Protein AF-A0A930IXB8-F1 (afdb_monomer_lite)

Secondary structure (DSSP, 8-state):
--HHHHHHHHHHHHHHHHHHS-------------------TTSSS-S---------------GGG--HHHHHHHHHHHHHHHHHHHHHHHHHS--S--SPPEEE-SSEEEEETTTTEEEEEEEEEEEETTEEEEEEEEEEESSSS-EEEEPEE-TTSTTSEET--EEEE--

Radius of gyration: 30.54 Å; chains: 1; bounding box: 60×68×73 Å

Structure (mmCIF, N/CA/C/O backbone):
data_AF-A0A930IXB8-F1
#
_entry.id   AF-A0A930IXB8-F1
#
loop_
_atom_site.group_PDB
_atom_site.id
_atom_site.type_symbol
_atom_site.label_atom_id
_atom_site.label_alt_id
_atom_site.label_comp_id
_atom_site.label_asym_id
_atom_site.label_entity_id
_atom_site.label_seq_id
_atom_site.pdbx_PDB_ins_code
_atom_site.Cartn_x
_atom_site.Cartn_y
_atom_site.Cartn_z
_atom_site.occupancy
_atom_site.B_iso_or_equiv
_atom_site.auth_seq_id
_atom_site.auth_comp_id
_atom_site.auth_asym_id
_atom_site.auth_atom_id
_atom_site.pdbx_PDB_model_num
ATOM 1 N N . MET A 1 1 ? 25.638 -44.740 28.556 1.00 56.72 1 MET A N 1
ATOM 2 C CA . MET A 1 1 ? 25.714 -45.167 27.135 1.00 56.72 1 MET A CA 1
ATOM 3 C C . MET A 1 1 ? 24.383 -45.039 26.362 1.00 56.72 1 MET A C 1
ATOM 5 O O . MET A 1 1 ? 24.271 -45.624 25.299 1.00 56.72 1 MET A O 1
ATOM 9 N N . ARG A 1 2 ? 23.378 -44.267 26.823 1.00 62.62 2 ARG A N 1
ATOM 10 C CA . ARG A 1 2 ? 22.012 -44.269 26.238 1.00 62.62 2 ARG A CA 1
ATOM 11 C C . ARG A 1 2 ? 21.693 -43.119 25.265 1.00 62.62 2 ARG A C 1
ATOM 13 O O . ARG A 1 2 ? 20.707 -43.198 24.553 1.00 62.62 2 ARG A O 1
ATOM 20 N N . ASN A 1 3 ? 22.518 -42.076 25.197 1.00 60.91 3 ASN A N 1
ATOM 21 C CA . ASN A 1 3 ? 22.297 -40.910 24.326 1.00 60.91 3 ASN A CA 1
ATOM 22 C C . ASN A 1 3 ? 22.844 -41.093 22.896 1.00 60.91 3 ASN A C 1
ATOM 24 O O . ASN A 1 3 ? 22.252 -40.595 21.946 1.00 60.91 3 ASN A O 1
ATOM 28 N N . LYS A 1 4 ? 23.926 -41.862 22.722 1.00 64.88 4 LYS A N 1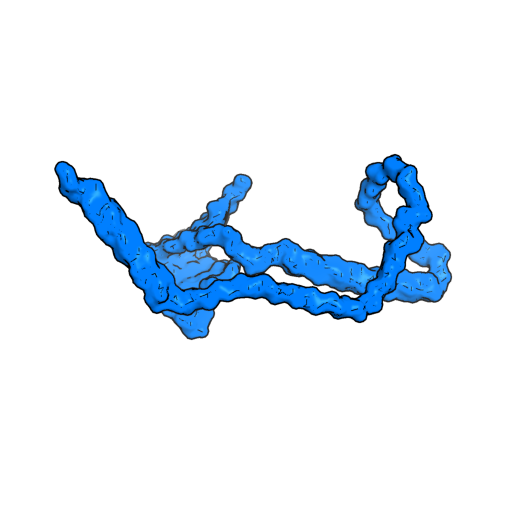
ATOM 29 C CA . LYS A 1 4 ? 24.534 -42.135 21.404 1.00 64.88 4 LYS A CA 1
ATOM 30 C C . LYS A 1 4 ? 23.641 -43.020 20.520 1.00 64.88 4 LYS A C 1
ATOM 32 O O . LYS A 1 4 ? 23.562 -42.802 19.317 1.00 64.88 4 LYS A O 1
ATOM 37 N N . SER A 1 5 ? 22.913 -43.960 21.126 1.00 66.31 5 SER A N 1
ATOM 38 C CA . SER A 1 5 ? 21.958 -44.827 20.421 1.00 66.31 5 SER A CA 1
ATOM 39 C C . SER A 1 5 ? 20.705 -44.078 19.954 1.00 66.31 5 SER A C 1
ATOM 41 O O . SER A 1 5 ? 20.168 -44.408 18.905 1.00 66.31 5 SER A O 1
ATOM 43 N N . ILE A 1 6 ? 20.266 -43.043 20.683 1.00 69.00 6 ILE A N 1
ATOM 44 C CA . ILE A 1 6 ? 19.112 -42.208 20.297 1.00 69.00 6 ILE A CA 1
ATOM 45 C C . ILE A 1 6 ? 19.445 -41.353 19.068 1.00 69.00 6 ILE A C 1
ATOM 47 O O . ILE A 1 6 ? 18.618 -41.228 18.171 1.00 69.00 6 ILE A O 1
ATOM 51 N N . ILE A 1 7 ? 20.670 -40.825 18.986 1.00 70.88 7 ILE A N 1
ATOM 52 C CA . ILE A 1 7 ? 21.143 -40.059 17.822 1.00 70.88 7 ILE A CA 1
ATOM 53 C C . ILE A 1 7 ? 21.216 -40.950 16.574 1.00 70.88 7 ILE A C 1
ATOM 55 O O . ILE A 1 7 ? 20.790 -40.528 15.502 1.00 70.88 7 ILE A O 1
ATOM 59 N N . LEU A 1 8 ? 21.691 -42.193 16.721 1.00 66.69 8 LEU A N 1
ATOM 60 C CA . LEU A 1 8 ? 21.715 -43.175 15.630 1.00 66.69 8 LEU A CA 1
ATOM 61 C C . LEU A 1 8 ? 20.297 -43.544 15.151 1.00 66.69 8 LEU A C 1
ATOM 63 O O . LEU A 1 8 ? 20.072 -43.761 13.966 1.00 66.69 8 LEU A O 1
ATOM 67 N N . LEU A 1 9 ? 19.329 -43.606 16.068 1.00 68.00 9 LEU A N 1
ATOM 68 C CA . LEU A 1 9 ? 17.947 -43.959 15.743 1.00 68.00 9 LEU A CA 1
ATOM 69 C C . LEU A 1 9 ? 17.208 -42.786 15.073 1.00 68.00 9 LEU A C 1
ATOM 71 O O . LEU A 1 9 ? 16.489 -42.991 14.099 1.00 68.00 9 LEU A O 1
ATOM 75 N N . LEU A 1 10 ? 17.453 -41.549 15.520 1.00 68.06 10 LEU A N 1
ATOM 76 C CA . LEU A 1 10 ? 16.922 -40.333 14.890 1.00 68.06 10 LEU A CA 1
ATOM 77 C C . LEU A 1 10 ? 17.481 -40.103 13.480 1.00 68.06 10 LEU A C 1
ATOM 79 O O . LEU A 1 10 ? 16.722 -39.732 12.586 1.00 68.06 10 LEU A O 1
ATOM 83 N N . SER A 1 11 ? 18.772 -40.361 13.241 1.00 69.62 11 SER A N 1
ATOM 84 C CA . SER A 1 11 ? 19.346 -40.227 11.895 1.00 69.62 11 SER A CA 1
ATOM 85 C C . SER A 1 11 ? 18.795 -41.272 10.919 1.00 69.62 11 SER A C 1
ATOM 87 O O . SER A 1 11 ? 18.546 -40.953 9.757 1.00 69.62 11 SER A O 1
ATOM 89 N N . PHE A 1 12 ? 18.527 -42.493 11.390 1.00 69.31 12 PHE A N 1
ATOM 90 C CA . PHE A 1 12 ? 17.947 -43.555 10.567 1.00 69.31 12 PHE A CA 1
ATOM 91 C C . PHE A 1 12 ? 16.501 -43.250 10.139 1.00 69.31 12 PHE A C 1
ATOM 93 O O . PHE A 1 12 ? 16.137 -43.470 8.984 1.00 69.31 12 PHE A O 1
ATOM 100 N N . VAL A 1 13 ? 15.692 -42.655 11.025 1.00 71.00 13 VAL A N 1
ATOM 101 C CA . VAL A 1 13 ? 14.316 -42.232 10.703 1.00 71.00 13 VAL A CA 1
ATOM 102 C C . VAL A 1 13 ? 14.292 -41.155 9.613 1.00 71.00 13 VAL A C 1
ATOM 104 O O . VAL A 1 13 ? 13.458 -41.221 8.711 1.00 71.00 13 VAL A O 1
ATOM 107 N N . ILE A 1 14 ? 15.231 -40.203 9.637 1.00 66.31 14 ILE A N 1
ATOM 108 C CA . ILE A 1 14 ? 15.314 -39.134 8.628 1.00 66.31 14 ILE A CA 1
ATOM 109 C C . ILE A 1 14 ? 15.648 -39.707 7.239 1.00 66.31 14 ILE A C 1
ATOM 111 O O . ILE A 1 14 ? 15.048 -39.301 6.245 1.00 66.31 14 ILE A O 1
ATOM 115 N N . VAL A 1 15 ? 16.545 -40.695 7.152 1.00 65.50 15 VAL A N 1
ATOM 116 C CA . VAL A 1 15 ? 16.893 -41.346 5.874 1.00 65.50 15 VAL A CA 1
ATOM 117 C C . VAL A 1 15 ? 15.732 -42.191 5.335 1.00 65.50 15 VAL A C 1
ATOM 119 O O . VAL A 1 15 ? 15.436 -42.128 4.142 1.00 65.50 15 VAL A O 1
ATOM 122 N N . CYS A 1 16 ? 15.017 -42.926 6.194 1.00 59.94 16 CYS A N 1
ATOM 123 C CA . CYS A 1 16 ? 13.832 -43.685 5.777 1.00 59.94 16 CYS A CA 1
ATOM 124 C C . CYS A 1 16 ? 12.672 -42.782 5.321 1.00 59.94 16 CYS A C 1
ATOM 126 O O . CYS A 1 16 ? 11.964 -43.145 4.383 1.00 59.94 16 CYS A O 1
ATOM 128 N N . ALA A 1 17 ? 12.503 -41.597 5.919 1.00 60.41 17 ALA A N 1
ATOM 129 C CA . ALA A 1 17 ? 11.509 -40.613 5.484 1.00 60.41 17 ALA A CA 1
ATOM 130 C C . ALA A 1 17 ? 11.867 -39.956 4.134 1.00 60.41 17 ALA A C 1
ATOM 132 O O . ALA A 1 17 ? 10.979 -39.649 3.344 1.00 60.41 17 ALA A O 1
ATOM 133 N N . MET A 1 18 ? 13.159 -39.792 3.829 1.00 58.47 18 MET A N 1
ATOM 134 C CA . MET A 1 18 ? 13.629 -39.265 2.536 1.00 58.47 18 MET A CA 1
ATOM 135 C C . MET A 1 18 ? 13.569 -40.306 1.402 1.00 58.47 18 MET A C 1
ATOM 137 O O . MET A 1 18 ? 13.552 -39.933 0.233 1.00 58.47 18 MET A O 1
ATOM 141 N N . ALA A 1 19 ? 13.512 -41.605 1.720 1.00 57.47 19 ALA A N 1
ATOM 142 C CA . ALA A 1 19 ? 13.428 -42.684 0.730 1.00 57.47 19 ALA A CA 1
ATOM 143 C C . ALA A 1 19 ? 11.993 -42.971 0.239 1.00 57.47 19 ALA A C 1
ATOM 145 O O . ALA A 1 19 ? 11.812 -43.510 -0.854 1.00 57.47 19 ALA A O 1
ATOM 146 N N . SER A 1 20 ? 10.967 -42.623 1.025 1.00 57.53 20 SER A N 1
ATOM 147 C CA . SER A 1 20 ? 9.553 -42.869 0.695 1.00 57.53 20 SER A CA 1
ATOM 148 C C . SER A 1 20 ? 8.889 -41.727 -0.081 1.00 57.53 20 SER A C 1
ATOM 150 O O . SER A 1 20 ? 7.831 -41.928 -0.681 1.00 57.53 20 SER A O 1
ATOM 152 N N . VAL A 1 21 ? 9.528 -40.556 -0.158 1.00 56.09 21 VAL A N 1
ATOM 153 C CA . VAL A 1 21 ? 9.096 -39.460 -1.029 1.00 56.09 21 VAL A CA 1
ATOM 154 C C . VAL A 1 21 ? 9.856 -39.568 -2.347 1.00 56.09 21 VAL A C 1
ATOM 156 O O . VAL A 1 21 ? 11.022 -39.196 -2.446 1.00 56.09 21 VAL A O 1
ATOM 159 N N . ARG A 1 22 ? 9.188 -40.070 -3.393 1.00 50.72 22 ARG A N 1
ATOM 160 C CA . ARG A 1 22 ? 9.663 -39.955 -4.781 1.00 50.72 22 ARG A CA 1
ATOM 161 C C . ARG A 1 22 ? 9.697 -38.474 -5.180 1.00 50.72 22 ARG A C 1
ATOM 163 O O . ARG A 1 22 ? 8.780 -37.986 -5.833 1.00 50.72 22 ARG A O 1
ATOM 170 N N . MET A 1 23 ? 10.739 -37.752 -4.781 1.00 52.31 23 MET A N 1
ATOM 171 C CA . MET A 1 23 ? 11.038 -36.435 -5.334 1.00 52.31 23 MET A CA 1
ATOM 172 C C . MET A 1 23 ? 11.641 -36.617 -6.734 1.00 52.31 23 MET A C 1
ATOM 174 O O . MET A 1 23 ? 12.643 -37.325 -6.876 1.00 52.31 23 MET A O 1
ATOM 178 N N . PRO A 1 24 ? 11.071 -36.012 -7.790 1.00 49.94 24 PRO A N 1
ATOM 179 C CA . PRO A 1 24 ? 11.711 -36.002 -9.093 1.00 49.94 24 PRO A CA 1
ATOM 180 C C . PRO A 1 24 ? 12.945 -35.098 -9.018 1.00 49.94 24 PRO A C 1
ATOM 182 O O . PRO A 1 24 ? 12.835 -33.879 -8.917 1.00 49.94 24 PRO A O 1
ATOM 185 N N . VAL A 1 25 ? 14.130 -35.705 -9.062 1.00 56.78 25 VAL A N 1
ATOM 186 C CA . VAL A 1 25 ? 15.402 -35.002 -9.265 1.00 56.78 25 VAL A CA 1
ATOM 187 C C . VAL A 1 25 ? 15.344 -34.288 -10.624 1.00 56.78 25 VAL A C 1
ATOM 189 O O . VAL A 1 25 ? 15.205 -34.965 -11.649 1.00 56.78 25 VAL A O 1
ATOM 192 N N . PRO A 1 26 ? 15.460 -32.948 -10.694 1.00 48.62 26 PRO A N 1
ATOM 193 C CA . PRO A 1 26 ? 15.546 -32.250 -11.968 1.00 48.62 26 PRO A CA 1
ATOM 194 C C . PRO A 1 26 ? 16.915 -32.531 -12.594 1.00 48.62 26 PRO A C 1
ATOM 196 O O . PRO A 1 26 ? 17.940 -32.023 -12.146 1.00 48.62 26 PRO A O 1
ATOM 199 N N . GLN A 1 27 ? 16.951 -33.359 -13.637 1.00 56.81 27 GLN A N 1
ATOM 200 C CA . GLN A 1 27 ? 18.144 -33.491 -14.472 1.00 56.81 27 GLN A CA 1
ATOM 201 C C . GLN A 1 27 ? 18.306 -32.233 -15.345 1.00 56.81 27 GLN A C 1
ATOM 203 O O . GLN A 1 27 ? 17.318 -31.761 -15.921 1.00 56.81 27 GLN A O 1
ATOM 208 N N . PRO A 1 28 ? 19.528 -31.690 -15.506 1.00 42.41 28 PRO A N 1
ATOM 209 C CA . PRO A 1 28 ? 19.759 -30.553 -16.386 1.00 42.41 28 PRO A CA 1
ATOM 210 C C . PRO A 1 28 ? 19.509 -30.968 -17.841 1.00 42.41 28 PRO A C 1
ATOM 212 O O . PRO A 1 28 ? 20.253 -31.755 -18.430 1.00 42.41 28 PRO A O 1
ATOM 215 N N . LYS A 1 29 ? 18.447 -30.426 -18.445 1.00 41.31 29 LYS A N 1
ATOM 216 C CA . LYS A 1 29 ? 18.197 -30.562 -19.883 1.00 41.31 29 LYS A CA 1
ATOM 217 C C . LYS A 1 29 ? 19.289 -29.802 -20.635 1.00 41.31 29 LYS A C 1
ATOM 219 O O . LYS A 1 29 ? 19.407 -28.586 -20.505 1.00 41.31 29 LYS A O 1
ATOM 224 N N . LYS A 1 30 ? 20.072 -30.509 -21.454 1.00 40.59 30 LYS A N 1
ATOM 225 C CA . LYS A 1 30 ? 20.976 -29.881 -22.425 1.00 40.59 30 LYS A CA 1
ATOM 226 C C . LYS A 1 30 ? 20.140 -29.068 -23.416 1.00 40.59 30 LYS A C 1
ATOM 228 O O . LYS A 1 30 ? 19.358 -29.635 -24.178 1.00 40.59 30 LYS A O 1
ATOM 233 N N . ALA A 1 31 ? 20.299 -27.747 -23.399 1.00 41.12 31 ALA A N 1
ATOM 234 C CA . ALA A 1 31 ? 19.675 -26.865 -24.373 1.00 41.12 31 ALA A CA 1
ATOM 235 C C . ALA A 1 31 ? 20.240 -27.164 -25.771 1.00 41.12 31 ALA A C 1
ATOM 237 O O . ALA A 1 31 ? 21.438 -27.041 -26.030 1.00 41.12 31 ALA A O 1
ATOM 238 N N . LYS A 1 32 ? 19.358 -27.587 -26.678 1.00 40.09 32 LYS A N 1
ATOM 239 C CA . LYS A 1 32 ? 19.641 -27.736 -28.104 1.00 40.09 32 LYS A CA 1
ATOM 240 C C . LYS A 1 32 ? 19.883 -26.338 -28.677 1.00 40.09 32 LYS A C 1
ATOM 242 O O . LYS A 1 32 ? 18.996 -25.491 -28.633 1.00 40.09 32 LYS A O 1
ATOM 247 N N . LYS A 1 33 ? 21.091 -26.097 -29.191 1.00 38.94 33 LYS A N 1
ATOM 248 C CA . LYS A 1 33 ? 21.494 -24.841 -29.835 1.00 38.94 33 LYS A CA 1
ATOM 249 C C . LYS A 1 33 ? 20.628 -24.612 -31.076 1.00 38.94 33 LYS A C 1
ATOM 251 O O . LYS A 1 33 ? 20.867 -25.208 -32.124 1.00 38.94 33 LYS A O 1
ATOM 256 N N . VAL A 1 34 ? 19.604 -23.774 -30.948 1.00 41.59 34 VAL A N 1
ATOM 257 C CA . VAL A 1 34 ? 18.889 -23.208 -32.093 1.00 41.59 34 VAL A CA 1
ATOM 258 C C . VAL A 1 34 ? 19.866 -22.246 -32.764 1.00 41.59 34 VAL A C 1
ATOM 260 O O . VAL A 1 34 ? 20.307 -21.277 -32.147 1.00 41.59 34 VAL A O 1
ATOM 263 N N . LYS A 1 35 ? 20.256 -22.532 -34.011 1.00 43.66 35 LYS A N 1
ATOM 264 C CA . LYS A 1 35 ? 20.910 -21.545 -34.878 1.00 43.66 35 LYS A CA 1
ATOM 265 C C . LYS A 1 35 ? 19.867 -20.476 -35.213 1.00 43.66 35 LYS A C 1
ATOM 267 O O . LYS A 1 35 ? 19.201 -20.556 -36.237 1.00 43.66 35 LYS A O 1
ATOM 272 N N . GLY A 1 36 ? 19.698 -19.512 -34.314 1.00 40.09 36 GLY A N 1
ATOM 273 C CA . GLY A 1 36 ? 19.172 -18.209 -34.690 1.00 40.09 36 GLY A CA 1
ATOM 274 C C . GLY A 1 36 ? 20.178 -17.555 -35.630 1.00 40.09 36 GLY A C 1
ATOM 275 O O . GLY A 1 36 ? 21.388 -17.707 -35.443 1.00 40.09 36 GLY A O 1
ATOM 276 N N . ASN A 1 37 ? 19.686 -16.881 -36.663 1.00 51.75 37 ASN A N 1
ATOM 277 C CA . ASN A 1 37 ? 20.501 -16.046 -37.530 1.00 51.75 37 ASN A CA 1
ATOM 278 C C . ASN A 1 37 ? 21.008 -14.858 -36.697 1.00 51.75 37 ASN A C 1
ATOM 280 O O . ASN A 1 37 ? 20.361 -13.818 -36.621 1.00 51.75 37 ASN A O 1
ATOM 284 N N . VAL A 1 38 ? 22.116 -15.055 -35.980 1.00 45.03 38 VAL A N 1
ATOM 285 C CA . VAL A 1 38 ? 22.826 -13.976 -35.301 1.00 45.03 38 VAL A CA 1
ATOM 286 C C . VAL A 1 38 ? 23.492 -13.179 -36.409 1.00 45.03 38 VAL A C 1
ATOM 288 O O . VAL A 1 38 ? 24.533 -13.579 -36.926 1.00 45.03 38 VAL A O 1
ATOM 291 N N . ILE A 1 39 ? 22.870 -12.070 -36.804 1.00 51.75 39 ILE A N 1
ATOM 292 C CA . ILE A 1 39 ? 23.600 -11.015 -37.494 1.00 51.75 39 ILE A CA 1
ATOM 293 C C . ILE A 1 39 ? 24.649 -10.565 -36.483 1.00 51.75 39 ILE A C 1
ATOM 295 O O . ILE A 1 39 ? 24.325 -9.974 -35.454 1.00 51.75 39 ILE A O 1
ATOM 299 N N . ALA A 1 40 ? 25.894 -10.965 -36.719 1.00 46.81 40 ALA A N 1
ATOM 300 C CA . ALA A 1 40 ? 27.019 -10.533 -35.921 1.00 46.81 40 ALA A CA 1
ATOM 301 C C . ALA A 1 40 ? 27.088 -9.004 -36.019 1.00 46.81 40 ALA A C 1
ATOM 303 O O . ALA A 1 40 ? 27.491 -8.457 -37.043 1.00 46.81 40 ALA A O 1
ATOM 304 N N . VAL A 1 41 ? 26.705 -8.309 -34.946 1.00 52.34 41 VAL A N 1
ATOM 305 C CA . VAL A 1 41 ? 26.962 -6.872 -34.738 1.00 52.34 41 VAL A CA 1
ATOM 306 C C . VAL A 1 41 ? 28.451 -6.681 -34.389 1.00 52.34 41 VAL A C 1
ATOM 308 O O . VAL A 1 41 ? 28.821 -5.956 -33.478 1.00 52.34 41 VAL A O 1
ATOM 311 N N . ASP A 1 42 ? 29.336 -7.395 -35.085 1.00 39.44 42 ASP A N 1
ATOM 312 C CA . ASP A 1 42 ? 30.780 -7.417 -34.823 1.00 39.44 42 ASP A CA 1
ATOM 313 C C . ASP A 1 42 ? 31.514 -6.313 -35.611 1.00 39.44 42 ASP A C 1
ATOM 315 O O . ASP A 1 42 ? 32.668 -5.984 -35.353 1.00 39.44 42 ASP A O 1
ATOM 319 N N . SER A 1 43 ? 30.820 -5.655 -36.547 1.00 47.47 43 SER A N 1
ATOM 320 C CA . SER A 1 43 ? 31.389 -4.563 -37.348 1.00 47.47 43 SER A CA 1
ATOM 321 C C . SER A 1 43 ? 31.293 -3.168 -36.720 1.00 47.47 43 SER A C 1
ATOM 323 O O . SER A 1 43 ? 31.865 -2.245 -37.290 1.00 47.47 43 SER A O 1
ATOM 325 N N . LEU A 1 44 ? 30.634 -2.980 -35.569 1.00 51.75 44 LEU A N 1
ATOM 326 C CA . LEU A 1 44 ? 30.497 -1.649 -34.941 1.00 51.75 44 LEU A CA 1
ATOM 327 C C . LEU A 1 44 ? 31.452 -1.391 -33.766 1.00 51.75 44 LEU A C 1
ATOM 329 O O . LEU A 1 44 ? 31.483 -0.280 -33.248 1.00 51.75 44 LEU A O 1
ATOM 333 N N . LEU A 1 45 ? 32.258 -2.376 -33.358 1.00 50.31 45 LEU A N 1
ATOM 334 C CA . LEU A 1 45 ? 33.160 -2.250 -32.201 1.00 50.31 45 LEU A CA 1
ATOM 335 C C . LEU A 1 45 ? 34.635 -2.048 -32.571 1.00 50.31 45 LEU A C 1
ATOM 337 O O . LEU A 1 45 ? 35.487 -1.968 -31.688 1.00 50.31 45 LEU A O 1
ATOM 341 N N . ARG A 1 46 ? 34.968 -1.934 -33.862 1.00 43.28 46 ARG A N 1
ATOM 342 C CA . ARG A 1 46 ? 36.355 -1.740 -34.309 1.00 43.28 46 ARG A CA 1
ATOM 343 C C . ARG A 1 46 ? 36.598 -0.303 -34.762 1.00 43.28 46 ARG A C 1
ATOM 345 O O . ARG A 1 46 ? 36.804 -0.035 -35.939 1.00 43.28 46 ARG A O 1
ATOM 352 N N . GLY A 1 47 ? 36.576 0.612 -33.799 1.00 41.28 47 GLY A N 1
ATOM 353 C CA . GLY A 1 47 ? 36.970 2.002 -33.997 1.00 41.28 47 GLY A CA 1
ATOM 354 C C . GLY A 1 47 ? 37.034 2.759 -32.675 1.00 41.28 47 GLY A C 1
ATOM 355 O O . GLY A 1 47 ? 36.001 3.091 -32.114 1.00 41.28 47 GLY A O 1
ATOM 356 N N . ASN A 1 48 ? 38.258 3.052 -32.234 1.00 43.00 48 ASN A N 1
ATOM 357 C CA . ASN A 1 48 ? 38.632 3.932 -31.123 1.00 43.00 48 ASN A CA 1
ATOM 358 C C . ASN A 1 48 ? 38.375 3.452 -29.685 1.00 43.00 48 ASN A C 1
ATOM 360 O O . ASN A 1 48 ? 37.428 3.849 -29.014 1.00 43.00 48 ASN A O 1
ATOM 364 N N . ALA A 1 49 ? 39.374 2.741 -29.155 1.00 44.66 49 ALA A N 1
ATOM 365 C CA . ALA A 1 49 ? 39.781 2.913 -27.766 1.00 44.66 49 ALA A CA 1
ATOM 366 C C . ALA A 1 49 ? 40.328 4.344 -27.587 1.00 44.66 49 ALA A C 1
ATOM 368 O O . ALA A 1 49 ? 41.471 4.634 -27.935 1.00 44.66 49 ALA A O 1
ATOM 369 N N . GLY A 1 50 ? 39.481 5.243 -27.094 1.00 34.91 50 GLY A N 1
ATOM 370 C CA . GLY A 1 50 ? 39.840 6.578 -26.633 1.00 34.91 50 GLY A CA 1
ATOM 371 C C . GLY A 1 50 ? 39.057 6.851 -25.358 1.00 34.91 50 GLY A C 1
ATOM 372 O O . GLY A 1 50 ? 37.835 6.736 -25.346 1.00 34.91 50 GLY A O 1
ATOM 373 N N . ASN A 1 51 ? 39.775 7.120 -24.275 1.00 46.41 51 ASN A N 1
ATOM 374 C CA . ASN A 1 51 ? 39.207 7.471 -22.983 1.00 46.41 51 ASN A CA 1
ATOM 375 C C . ASN A 1 51 ? 38.454 8.799 -23.115 1.00 46.41 51 ASN A C 1
ATOM 377 O O . ASN A 1 51 ? 39.102 9.828 -23.240 1.00 46.41 51 ASN A O 1
ATOM 381 N N . ASP A 1 52 ? 37.125 8.780 -23.064 1.00 37.22 52 ASP A N 1
ATOM 382 C CA . ASP A 1 52 ? 36.325 9.983 -22.847 1.00 37.22 52 ASP A CA 1
ATOM 383 C C . ASP A 1 52 ? 35.091 9.615 -22.019 1.00 37.22 52 ASP A C 1
ATOM 385 O O . ASP A 1 52 ? 34.156 8.963 -22.492 1.00 37.22 52 ASP A O 1
ATOM 389 N N . GLU A 1 53 ? 35.087 10.059 -20.762 1.00 45.97 53 GLU A N 1
ATOM 390 C CA . GLU A 1 53 ? 33.883 10.224 -19.952 1.00 45.97 53 GLU A CA 1
ATOM 391 C C . GLU A 1 53 ? 32.980 11.263 -20.630 1.00 45.97 53 GLU A C 1
ATOM 393 O O . GLU A 1 53 ? 32.938 12.439 -20.267 1.00 45.97 53 GLU A O 1
ATOM 398 N N . LYS A 1 54 ? 32.253 10.851 -21.669 1.00 38.03 54 LYS A N 1
ATOM 399 C CA . LYS A 1 54 ? 31.292 11.729 -22.324 1.00 38.03 54 LYS A CA 1
ATOM 400 C C . LYS A 1 54 ? 29.969 11.657 -21.574 1.00 38.03 54 LYS A C 1
ATOM 402 O O . LYS A 1 54 ? 29.129 10.794 -21.817 1.00 38.03 54 LYS A O 1
ATOM 407 N N . LYS A 1 55 ? 29.829 12.593 -20.633 1.00 37.44 55 LYS A N 1
ATOM 408 C CA . LYS A 1 55 ? 28.570 13.129 -20.100 1.00 37.44 55 LYS A CA 1
ATOM 409 C C . LYS A 1 55 ? 27.447 12.947 -21.130 1.00 37.44 55 LYS A C 1
ATOM 411 O O . LYS A 1 55 ? 27.529 13.488 -22.232 1.00 37.44 55 LYS A O 1
ATOM 416 N N . VAL A 1 56 ? 26.418 12.174 -20.778 1.00 43.66 56 VAL A N 1
ATOM 417 C CA . VAL A 1 56 ? 25.196 12.019 -21.582 1.00 43.66 56 VAL A CA 1
ATOM 418 C C . VAL A 1 56 ? 24.427 13.339 -21.508 1.00 43.66 56 VAL A C 1
ATOM 420 O O . VAL A 1 56 ? 23.476 13.499 -20.750 1.00 43.66 56 VAL A O 1
ATOM 423 N N . GLU A 1 57 ? 24.902 14.340 -22.242 1.00 43.75 57 GLU A N 1
ATOM 424 C CA . GLU A 1 57 ? 24.116 15.518 -22.571 1.00 43.75 57 GLU A CA 1
ATOM 425 C C . GLU A 1 57 ? 23.071 15.083 -23.596 1.00 43.75 57 GLU A C 1
ATOM 427 O O . GLU A 1 57 ? 23.390 14.383 -24.559 1.00 43.75 57 GLU A O 1
ATOM 432 N N . GLY A 1 58 ? 21.806 15.439 -23.360 1.00 53.38 58 GLY A N 1
ATOM 433 C CA . GLY A 1 58 ? 20.715 15.160 -24.284 1.00 53.38 58 GLY A CA 1
ATOM 434 C C . GLY A 1 58 ? 21.040 15.751 -25.649 1.00 53.38 58 GLY A C 1
ATOM 435 O O . GLY A 1 58 ? 20.874 16.949 -25.862 1.00 53.38 58 GLY A O 1
ATOM 436 N N . ASN A 1 59 ? 21.521 14.908 -26.560 1.00 57.12 59 ASN A N 1
ATOM 437 C CA . ASN A 1 59 ? 21.838 15.286 -27.925 1.00 57.12 59 ASN A CA 1
ATOM 438 C C . ASN A 1 59 ? 20.521 15.495 -28.679 1.00 57.12 59 ASN A C 1
ATOM 440 O O . ASN A 1 59 ? 20.042 14.617 -29.396 1.00 57.12 59 ASN A O 1
ATOM 444 N N . ALA A 1 60 ? 19.894 16.652 -28.472 1.00 64.38 60 ALA A N 1
ATOM 445 C CA . ALA A 1 60 ? 18.858 17.152 -29.355 1.00 64.38 60 ALA A CA 1
ATOM 446 C C . ALA A 1 60 ? 19.537 17.495 -30.685 1.00 64.38 60 ALA A C 1
ATOM 448 O O . ALA A 1 60 ? 19.984 18.618 -30.904 1.00 64.38 60 ALA A O 1
ATOM 449 N N . GLN A 1 61 ? 19.691 16.479 -31.534 1.00 74.19 61 GLN A N 1
ATOM 450 C CA . GLN A 1 61 ? 20.240 16.623 -32.872 1.00 74.19 61 GLN A CA 1
ATOM 451 C C . GLN A 1 61 ? 19.451 17.707 -33.617 1.00 74.19 61 GLN A C 1
ATOM 453 O O . GLN A 1 61 ? 18.227 17.634 -33.716 1.00 74.19 61 GLN A O 1
ATOM 458 N N . ASP A 1 62 ? 20.156 18.737 -34.085 1.00 79.88 62 ASP A N 1
ATOM 459 C CA . ASP A 1 62 ? 19.573 19.898 -34.757 1.00 79.88 62 ASP A CA 1
ATOM 460 C C . ASP A 1 62 ? 18.850 19.462 -36.044 1.00 79.88 62 ASP A C 1
ATOM 462 O O . ASP A 1 62 ? 19.475 19.103 -37.043 1.00 79.88 62 ASP A O 1
ATOM 466 N N . THR A 1 63 ? 17.514 19.465 -36.001 1.00 81.31 63 THR A N 1
ATOM 467 C CA . THR A 1 63 ? 16.653 19.003 -37.104 1.00 81.31 63 THR A CA 1
ATOM 468 C C . THR A 1 63 ? 16.537 20.022 -38.239 1.00 81.31 63 THR A C 1
ATOM 470 O O . THR A 1 63 ? 16.123 19.657 -39.336 1.00 81.31 63 THR A O 1
ATOM 473 N N . THR A 1 64 ? 16.951 21.277 -38.018 1.00 83.06 64 THR A N 1
ATOM 474 C CA . THR A 1 64 ? 16.797 22.376 -38.993 1.00 83.06 64 THR A CA 1
ATOM 475 C C . THR A 1 64 ? 17.711 22.247 -40.211 1.00 83.06 64 THR A C 1
ATOM 477 O O . THR A 1 64 ? 17.493 22.906 -41.224 1.00 83.06 64 THR A O 1
ATOM 480 N N . LYS A 1 65 ? 18.724 21.381 -40.123 1.00 88.00 65 LYS A N 1
ATOM 481 C CA . LYS A 1 65 ? 19.719 21.139 -41.175 1.00 88.00 65 LYS A CA 1
ATOM 482 C C . LYS A 1 65 ? 19.493 19.830 -41.933 1.00 88.00 65 LYS A C 1
ATOM 484 O O . LYS A 1 65 ? 20.278 19.518 -42.823 1.00 88.00 65 LYS A O 1
ATOM 489 N N . MET A 1 66 ? 18.471 19.053 -41.568 1.00 87.44 66 MET A N 1
ATOM 490 C CA . MET A 1 66 ? 18.203 17.756 -42.191 1.00 87.44 66 MET A CA 1
ATOM 491 C C . MET A 1 66 ? 17.396 17.906 -43.480 1.00 87.44 66 MET A C 1
ATOM 493 O O . MET A 1 66 ? 16.491 18.735 -43.574 1.00 87.44 66 MET A O 1
ATOM 497 N N . ASP A 1 67 ? 17.701 17.061 -44.464 1.00 91.69 67 ASP A N 1
ATOM 498 C CA . ASP A 1 67 ? 16.837 16.894 -45.631 1.00 91.69 67 ASP A CA 1
ATOM 499 C C . ASP A 1 67 ? 15.521 16.171 -45.249 1.00 91.69 67 ASP A C 1
ATOM 501 O O . ASP A 1 67 ? 15.392 15.596 -44.163 1.00 91.69 67 ASP A O 1
ATOM 505 N N . SER A 1 68 ? 14.512 16.190 -46.125 1.00 91.50 68 SER A N 1
ATOM 506 C CA . SER A 1 68 ? 13.193 15.606 -45.824 1.00 91.50 68 SER A CA 1
ATOM 507 C C . SER A 1 68 ? 13.219 14.088 -45.590 1.00 91.50 68 SER A C 1
ATOM 509 O O . SER A 1 68 ? 12.381 13.573 -44.848 1.00 91.50 68 SER A O 1
ATOM 511 N N . LEU A 1 69 ? 14.163 13.363 -46.198 1.00 92.12 69 LEU A N 1
ATOM 512 C CA . LEU A 1 69 ? 14.290 11.911 -46.055 1.00 92.12 69 LEU A CA 1
ATOM 513 C C . LEU A 1 69 ? 14.952 11.563 -44.715 1.00 92.12 69 LEU A C 1
ATOM 515 O O . LEU A 1 69 ? 14.457 10.712 -43.977 1.00 92.12 69 LEU A O 1
ATOM 519 N N . GLN A 1 70 ? 16.023 12.268 -44.362 1.00 90.25 70 GLN A N 1
ATOM 520 C CA . GLN A 1 70 ? 16.699 12.203 -43.070 1.00 90.25 70 GLN A CA 1
ATOM 521 C C . GLN A 1 70 ? 15.742 12.564 -41.936 1.00 90.25 70 GLN A C 1
ATOM 523 O O . GLN A 1 70 ? 15.706 11.869 -40.922 1.00 90.25 70 GLN A O 1
ATOM 528 N N . LEU A 1 71 ? 14.914 13.595 -42.126 1.00 91.69 71 LEU A N 1
ATOM 529 C CA . LEU A 1 71 ? 13.910 14.000 -41.148 1.00 91.69 71 LEU A CA 1
ATOM 530 C C . LEU A 1 71 ? 12.857 12.902 -40.922 1.00 91.69 71 LEU A C 1
ATOM 532 O O . LEU A 1 71 ? 12.517 12.603 -39.776 1.00 91.69 71 LEU A O 1
ATOM 536 N N . ALA A 1 72 ? 12.378 12.255 -41.990 1.00 91.31 72 ALA A N 1
ATOM 537 C CA . ALA A 1 72 ? 11.431 11.145 -41.886 1.00 91.31 72 ALA A CA 1
ATOM 538 C C . ALA A 1 72 ? 12.026 9.940 -41.134 1.00 91.31 72 ALA A C 1
ATOM 540 O O . ALA A 1 72 ? 11.377 9.385 -40.244 1.00 91.31 72 ALA A O 1
ATOM 541 N N . ILE A 1 73 ? 13.276 9.573 -41.437 1.00 92.19 73 ILE A N 1
ATOM 542 C CA . ILE A 1 73 ? 13.998 8.498 -40.736 1.00 92.19 73 ILE A CA 1
ATOM 543 C C . ILE A 1 73 ? 14.204 8.855 -39.259 1.00 92.19 73 ILE A C 1
ATOM 545 O O . ILE A 1 73 ? 13.972 8.022 -38.384 1.00 92.19 73 ILE A O 1
ATOM 549 N N . TYR A 1 74 ? 14.595 10.096 -38.967 1.00 92.38 74 TYR A N 1
ATOM 550 C CA . TYR A 1 74 ? 14.790 10.575 -37.602 1.00 92.38 74 TYR A CA 1
ATOM 551 C C . TYR A 1 74 ? 13.508 10.467 -36.771 1.00 92.38 74 TYR A C 1
ATOM 553 O O . TYR A 1 74 ? 13.535 9.922 -35.669 1.00 92.38 74 TYR A O 1
ATOM 561 N N . HIS A 1 75 ? 12.373 10.936 -37.300 1.00 92.19 75 HIS A N 1
ATOM 562 C CA . HIS A 1 75 ? 11.090 10.834 -36.601 1.00 92.19 75 HIS A CA 1
ATOM 563 C C . HIS A 1 75 ? 10.670 9.383 -36.359 1.00 92.19 75 HIS A C 1
ATOM 565 O O . HIS A 1 75 ? 10.167 9.075 -35.278 1.00 92.19 75 HIS A O 1
ATOM 571 N N . HIS A 1 76 ? 10.902 8.495 -37.329 1.00 94.00 76 HIS A N 1
ATOM 572 C CA . HIS A 1 76 ? 10.611 7.073 -37.179 1.00 94.00 76 HIS A CA 1
ATOM 573 C C . HIS A 1 76 ? 11.444 6.439 -36.058 1.00 94.00 76 HIS A C 1
ATOM 575 O O . HIS A 1 76 ? 10.884 5.842 -35.142 1.00 94.00 76 HIS A O 1
ATOM 581 N N . ASN A 1 77 ? 12.765 6.633 -36.075 1.00 92.81 77 ASN A N 1
ATOM 582 C CA . ASN A 1 77 ? 13.659 6.079 -35.056 1.00 92.81 77 ASN A CA 1
ATOM 583 C C . ASN A 1 77 ? 13.360 6.652 -33.669 1.00 92.81 77 ASN A C 1
ATOM 585 O O . ASN A 1 77 ? 13.281 5.903 -32.703 1.00 92.81 77 ASN A O 1
ATOM 589 N N . LYS A 1 78 ? 13.085 7.958 -33.579 1.00 91.88 78 LYS A N 1
ATOM 590 C CA . LYS A 1 78 ? 12.709 8.604 -32.320 1.00 91.88 78 LYS A CA 1
ATOM 591 C C . LYS A 1 78 ? 11.441 7.997 -31.714 1.00 91.88 78 LYS A C 1
ATOM 593 O O . LYS A 1 78 ? 11.398 7.766 -30.512 1.00 91.88 78 LYS A O 1
ATOM 598 N N . ALA A 1 79 ? 10.426 7.704 -32.529 1.00 91.19 79 ALA A N 1
ATOM 599 C CA . ALA A 1 79 ? 9.202 7.066 -32.047 1.00 91.19 79 ALA A CA 1
ATOM 600 C C . ALA A 1 79 ? 9.455 5.644 -31.507 1.00 91.19 79 ALA A C 1
ATOM 602 O O . ALA A 1 79 ? 8.858 5.247 -30.502 1.00 91.19 79 ALA A O 1
ATOM 603 N N . ILE A 1 80 ? 10.354 4.888 -32.146 1.00 90.69 80 ILE A N 1
ATOM 604 C CA . ILE A 1 80 ? 10.783 3.566 -31.671 1.00 90.69 80 ILE A CA 1
ATOM 605 C C . ILE A 1 80 ? 11.565 3.688 -30.357 1.00 90.69 80 ILE A C 1
ATOM 607 O O . ILE A 1 80 ? 11.245 2.987 -29.398 1.00 90.69 80 ILE A O 1
ATOM 611 N N . ASP A 1 81 ? 12.525 4.610 -30.278 1.00 91.25 81 ASP A N 1
ATOM 612 C CA . ASP A 1 81 ? 13.335 4.846 -29.079 1.00 91.25 81 ASP A CA 1
ATOM 613 C C . ASP A 1 81 ? 12.474 5.278 -27.886 1.00 91.25 81 ASP A C 1
ATOM 615 O O . ASP A 1 81 ? 12.618 4.746 -26.782 1.00 91.25 81 ASP A O 1
ATOM 619 N N . ASP A 1 82 ? 11.527 6.194 -28.108 1.00 87.69 82 ASP A N 1
ATOM 620 C CA . ASP A 1 82 ? 10.582 6.642 -27.085 1.00 87.69 82 ASP A CA 1
ATOM 621 C C . ASP A 1 82 ? 9.713 5.476 -26.582 1.00 87.69 82 ASP A C 1
ATOM 623 O O . ASP A 1 82 ? 9.479 5.356 -25.375 1.00 87.69 82 ASP A O 1
ATOM 627 N N . SER A 1 83 ? 9.302 4.574 -27.480 1.00 88.00 83 SER A N 1
ATOM 628 C CA . SER A 1 83 ? 8.516 3.381 -27.136 1.00 88.00 83 SER A CA 1
ATOM 629 C C . SER A 1 83 ? 9.331 2.360 -26.333 1.00 88.00 83 SER A C 1
ATOM 631 O O . SER A 1 83 ? 8.862 1.875 -25.303 1.00 88.00 83 SER A O 1
ATOM 633 N N . ILE A 1 84 ? 10.571 2.069 -26.743 1.00 90.31 84 ILE A N 1
ATOM 634 C CA . ILE A 1 84 ? 11.476 1.153 -26.022 1.00 90.31 84 ILE A CA 1
ATOM 635 C C . ILE A 1 84 ? 11.820 1.713 -24.641 1.00 90.31 84 ILE A C 1
ATOM 637 O O . ILE A 1 84 ? 11.865 0.970 -23.655 1.00 90.31 84 ILE A O 1
ATOM 641 N N . ARG A 1 85 ? 12.053 3.027 -24.544 1.00 90.69 85 ARG A N 1
ATOM 642 C CA . ARG A 1 85 ? 12.326 3.690 -23.269 1.00 90.69 85 ARG A CA 1
ATOM 643 C C . ARG A 1 85 ? 11.115 3.624 -22.345 1.00 90.69 85 ARG A C 1
ATOM 645 O O . ARG A 1 85 ? 11.285 3.323 -21.165 1.00 90.69 85 ARG A O 1
ATOM 652 N N . ALA A 1 86 ? 9.911 3.874 -22.861 1.00 86.94 86 ALA A N 1
ATOM 653 C CA . ALA A 1 86 ? 8.678 3.755 -22.088 1.00 86.94 86 ALA A CA 1
ATOM 654 C C . ALA A 1 86 ? 8.486 2.328 -21.550 1.00 86.94 86 ALA A C 1
ATOM 656 O O . ALA A 1 86 ? 8.282 2.159 -20.347 1.00 86.94 86 ALA A O 1
ATOM 657 N N . ASP A 1 87 ? 8.644 1.314 -22.403 1.00 82.31 87 ASP A N 1
ATOM 658 C CA . ASP A 1 87 ? 8.531 -0.096 -22.014 1.00 82.31 87 ASP A CA 1
ATOM 659 C C . ASP A 1 87 ? 9.587 -0.489 -20.965 1.00 82.31 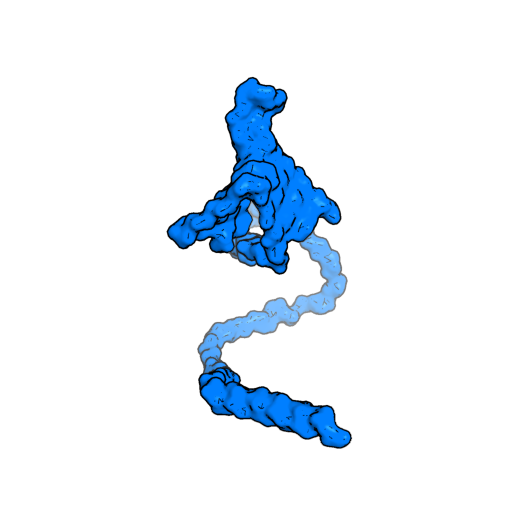87 ASP A C 1
ATOM 661 O O . ASP A 1 87 ? 9.277 -1.068 -19.922 1.00 82.31 87 ASP A O 1
ATOM 665 N N . SER A 1 88 ? 10.839 -0.066 -21.165 1.00 83.12 88 SER A N 1
ATOM 666 C CA . SER A 1 88 ? 11.932 -0.322 -20.219 1.00 83.12 88 SER A CA 1
ATOM 667 C C . SER A 1 88 ? 11.681 0.318 -18.853 1.00 83.12 88 SER A C 1
ATOM 669 O O . SER A 1 88 ? 11.905 -0.319 -17.823 1.00 83.12 88 SER A O 1
ATOM 671 N N . ILE A 1 89 ? 11.172 1.554 -18.819 1.00 83.50 89 ILE A N 1
ATOM 672 C CA . ILE A 1 89 ? 10.808 2.232 -17.570 1.00 83.50 89 ILE A CA 1
ATOM 673 C C . ILE A 1 89 ? 9.687 1.468 -16.863 1.00 83.50 89 ILE A C 1
ATOM 675 O O . ILE A 1 89 ? 9.778 1.249 -15.657 1.00 83.50 89 ILE A O 1
ATOM 679 N N . MET A 1 90 ? 8.655 1.026 -17.585 1.00 79.00 90 MET A N 1
ATOM 680 C CA . MET A 1 90 ? 7.555 0.256 -16.995 1.00 79.00 90 MET A CA 1
ATOM 681 C C . MET A 1 90 ? 8.029 -1.091 -16.445 1.00 79.00 90 MET A C 1
ATOM 683 O O . MET A 1 90 ? 7.642 -1.455 -15.341 1.00 79.00 90 MET A O 1
ATOM 687 N N . LYS A 1 91 ? 8.928 -1.780 -17.152 1.00 76.38 91 LYS A N 1
ATOM 688 C CA . LYS A 1 91 ? 9.530 -3.040 -16.700 1.00 76.38 91 LYS A CA 1
ATOM 689 C C . LYS A 1 91 ? 10.474 -2.873 -15.506 1.00 76.38 91 LYS A C 1
ATOM 691 O O . LYS A 1 91 ? 10.586 -3.780 -14.687 1.00 76.38 91 LYS A O 1
ATOM 696 N N . SER A 1 92 ? 11.172 -1.740 -15.416 1.00 73.19 92 SER A N 1
ATOM 697 C CA . SER A 1 92 ? 12.084 -1.439 -14.304 1.00 73.19 92 SER A CA 1
ATOM 698 C C . SER A 1 92 ? 11.375 -1.031 -13.015 1.00 73.19 92 SER A C 1
ATOM 700 O O . SER A 1 92 ? 11.973 -1.119 -11.944 1.00 73.19 92 SER A O 1
ATOM 702 N N . ARG A 1 93 ? 10.108 -0.597 -13.083 1.00 72.19 93 ARG A N 1
ATOM 703 C CA . ARG A 1 93 ? 9.316 -0.413 -11.868 1.00 72.19 93 ARG A CA 1
ATOM 704 C C . ARG A 1 93 ? 9.090 -1.799 -11.282 1.00 72.19 93 ARG A C 1
ATOM 706 O O . ARG A 1 93 ? 8.487 -2.657 -11.915 1.00 72.19 93 ARG A O 1
ATOM 713 N N . SER A 1 94 ? 9.616 -2.044 -10.087 1.00 64.75 94 SER A N 1
ATOM 714 C CA . SER A 1 94 ? 9.348 -3.284 -9.372 1.00 64.75 94 SER A CA 1
ATOM 715 C C . SER A 1 94 ? 7.857 -3.326 -9.045 1.00 64.75 94 SER A C 1
ATOM 717 O O . SER A 1 94 ? 7.399 -2.659 -8.121 1.00 64.75 94 SER A O 1
ATOM 719 N N . ASN A 1 95 ? 7.087 -4.105 -9.800 1.00 63.41 95 ASN A N 1
ATOM 720 C CA . ASN A 1 95 ? 5.654 -4.304 -9.565 1.00 63.41 95 ASN A CA 1
ATOM 721 C C . ASN A 1 95 ? 5.357 -5.119 -8.283 1.00 63.41 95 ASN A C 1
ATOM 723 O O . ASN A 1 95 ? 4.220 -5.533 -8.074 1.00 63.41 95 ASN A O 1
ATOM 727 N N . GLY A 1 96 ? 6.365 -5.387 -7.447 1.00 68.56 96 GLY A N 1
ATOM 728 C CA . GLY A 1 96 ? 6.287 -6.294 -6.310 1.00 68.56 96 GLY A CA 1
ATOM 729 C C . GLY A 1 96 ? 6.539 -5.617 -4.967 1.00 68.56 96 GLY A C 1
ATOM 730 O O . GLY A 1 96 ? 7.306 -4.663 -4.856 1.00 68.56 96 GLY A O 1
ATOM 731 N N . ILE A 1 97 ? 5.890 -6.173 -3.952 1.00 75.44 97 ILE A N 1
ATOM 732 C CA . ILE A 1 97 ? 6.206 -6.011 -2.535 1.00 75.44 97 ILE A CA 1
ATOM 733 C C . ILE A 1 97 ? 7.464 -6.855 -2.268 1.00 75.44 97 ILE A C 1
ATOM 735 O O . ILE A 1 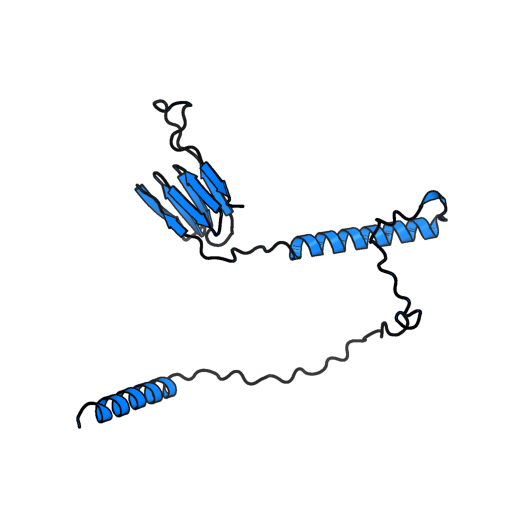97 ? 7.431 -8.073 -2.433 1.00 75.44 97 ILE A O 1
ATOM 739 N N . ASN A 1 98 ? 8.581 -6.221 -1.904 1.00 80.31 98 ASN A N 1
ATOM 740 C CA . ASN A 1 98 ? 9.870 -6.909 -1.713 1.00 80.31 98 ASN A CA 1
ATOM 741 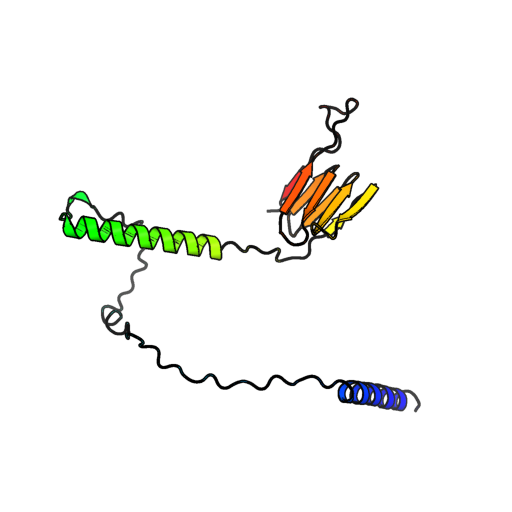C C . ASN A 1 98 ? 10.080 -7.401 -0.274 1.00 80.31 98 ASN A C 1
ATOM 743 O O . ASN A 1 98 ? 10.968 -8.215 -0.017 1.00 80.31 98 ASN A O 1
ATOM 747 N N . SER A 1 99 ? 9.247 -6.920 0.648 1.00 87.06 99 SER A N 1
ATOM 748 C CA . SER A 1 99 ? 9.323 -7.191 2.081 1.00 87.06 99 SER A CA 1
ATOM 749 C C . SER A 1 99 ? 7.951 -7.600 2.631 1.00 87.06 99 SER A C 1
ATOM 751 O O . SER A 1 99 ? 6.930 -7.156 2.111 1.00 87.06 99 SER A O 1
ATOM 753 N N . PRO A 1 100 ? 7.866 -8.421 3.689 1.00 89.62 100 PRO A N 1
ATOM 754 C CA . PRO A 1 100 ? 6.580 -8.770 4.287 1.00 89.62 100 PRO A CA 1
ATOM 755 C C . PRO A 1 100 ? 5.805 -7.532 4.765 1.00 89.62 100 PRO A C 1
ATOM 757 O O . PRO A 1 100 ? 6.365 -6.661 5.431 1.00 89.62 100 PRO A O 1
ATOM 760 N N . VAL A 1 101 ? 4.507 -7.472 4.457 1.00 91.06 101 VAL A N 1
ATOM 761 C CA . VAL A 1 101 ? 3.596 -6.434 4.965 1.00 91.06 101 VAL A CA 1
ATOM 762 C C . VAL A 1 101 ? 3.020 -6.897 6.299 1.00 91.06 101 VAL A C 1
ATOM 764 O O . VAL A 1 101 ? 2.454 -7.986 6.385 1.00 91.06 101 VAL A O 1
ATOM 767 N N . THR A 1 102 ? 3.132 -6.064 7.331 1.00 93.69 102 THR A N 1
ATOM 768 C CA . THR A 1 102 ? 2.500 -6.315 8.633 1.00 93.69 102 THR A CA 1
ATOM 769 C C . THR A 1 102 ? 1.245 -5.469 8.747 1.00 93.69 102 THR A C 1
ATOM 771 O O . THR A 1 102 ? 1.287 -4.262 8.527 1.00 93.69 102 THR A O 1
ATOM 774 N N . TYR A 1 103 ? 0.122 -6.083 9.105 1.00 93.88 103 TYR A N 1
ATOM 775 C CA . TYR A 1 103 ? -1.146 -5.382 9.258 1.00 93.88 103 TYR A CA 1
ATOM 776 C C . TYR A 1 103 ? -1.851 -5.787 10.550 1.00 93.88 103 TYR A C 1
ATOM 778 O O . TYR A 1 103 ? -1.718 -6.910 11.033 1.00 93.88 103 TYR A O 1
ATOM 786 N N . SER A 1 104 ? -2.595 -4.851 11.130 1.00 95.06 104 SER A N 1
ATOM 787 C CA . SER A 1 104 ? -3.389 -5.073 12.339 1.00 95.06 104 SER A CA 1
ATOM 788 C C . SER A 1 104 ? -4.630 -4.187 12.337 1.00 95.06 104 SER A C 1
ATOM 790 O O . SER A 1 104 ? -4.628 -3.108 11.746 1.00 95.06 104 SER A O 1
ATOM 792 N N . ALA A 1 105 ? -5.686 -4.655 12.994 1.00 95.88 105 ALA A N 1
ATOM 793 C CA . ALA A 1 105 ? -6.951 -3.954 13.175 1.00 95.88 105 ALA A CA 1
ATOM 794 C C . ALA A 1 105 ? -7.385 -4.105 14.638 1.00 95.88 105 ALA A C 1
ATOM 796 O O . ALA A 1 105 ? -7.134 -5.153 15.235 1.00 95.88 105 ALA A O 1
ATOM 797 N N . GLN A 1 106 ? -8.000 -3.074 15.220 1.00 95.75 106 GLN A N 1
ATOM 798 C CA . GLN A 1 106 ? -8.459 -3.109 16.612 1.00 95.75 106 GLN A CA 1
ATOM 799 C C . GLN A 1 106 ? -9.831 -3.770 16.747 1.00 95.75 106 GLN A C 1
ATOM 801 O O . GLN A 1 106 ? -10.079 -4.427 17.754 1.00 95.75 106 GLN A O 1
ATOM 806 N N . ASP A 1 107 ? -10.719 -3.561 15.774 1.00 94.94 107 ASP A N 1
ATOM 807 C CA . ASP A 1 107 ? -12.094 -4.060 15.829 1.00 94.94 107 ASP A CA 1
ATOM 808 C C . ASP A 1 107 ? -12.221 -5.382 15.070 1.00 94.94 107 ASP A C 1
ATOM 810 O O . ASP A 1 107 ? -12.472 -6.431 15.663 1.00 94.94 107 ASP A O 1
ATOM 814 N N . SER A 1 108 ? -11.985 -5.368 13.755 1.00 95.50 108 SER A N 1
ATOM 815 C CA . SER A 1 108 ? -12.159 -6.575 12.949 1.00 95.50 108 SER A CA 1
ATOM 816 C C . SER A 1 108 ? -11.310 -6.610 11.684 1.00 95.50 108 SER A C 1
ATOM 818 O O . SER A 1 108 ? -10.912 -5.585 11.126 1.00 95.50 108 SER A O 1
ATOM 820 N N . LEU A 1 109 ? -11.054 -7.839 11.234 1.00 95.00 109 LEU A N 1
ATOM 821 C CA . LEU A 1 109 ? -10.480 -8.146 9.934 1.00 95.00 109 LEU A CA 1
ATOM 822 C C . LEU A 1 109 ? -11.443 -9.068 9.188 1.00 95.00 109 LEU A C 1
ATOM 824 O O . LEU A 1 109 ? -11.800 -10.135 9.685 1.00 95.00 109 LEU A O 1
ATOM 828 N N . VAL A 1 110 ? -11.842 -8.658 7.988 1.00 96.31 110 VAL A N 1
ATOM 829 C CA . VAL A 1 110 ? -12.709 -9.431 7.097 1.00 96.31 110 VAL A CA 1
ATOM 830 C C . VAL A 1 110 ? -11.944 -9.717 5.817 1.00 96.31 110 VAL A C 1
ATOM 832 O O . VAL A 1 110 ? -11.483 -8.797 5.148 1.00 96.31 110 VAL A O 1
ATOM 835 N N . TYR A 1 111 ? -11.811 -10.993 5.473 1.00 95.62 111 TYR A N 1
ATOM 836 C CA . TYR A 1 111 ? -11.170 -11.414 4.235 1.00 95.62 111 TYR A CA 1
ATOM 837 C C . TYR A 1 111 ? -12.211 -11.933 3.248 1.00 95.62 111 TYR A C 1
ATOM 839 O O . TYR A 1 111 ? -12.920 -12.899 3.533 1.00 95.62 111 TYR A O 1
ATOM 847 N N . ASP A 1 112 ? -12.279 -11.296 2.083 1.00 95.44 112 ASP A N 1
ATOM 848 C CA . ASP A 1 112 ? -13.073 -11.764 0.958 1.00 95.44 112 ASP A CA 1
ATOM 849 C C . ASP A 1 112 ? -12.184 -12.555 -0.005 1.00 95.44 112 ASP A C 1
ATOM 851 O O . ASP A 1 112 ? -11.411 -11.994 -0.783 1.00 95.44 112 ASP A O 1
ATOM 855 N N . ALA A 1 113 ? -12.321 -13.879 0.038 1.00 93.94 113 ALA A N 1
ATOM 856 C CA . ALA A 1 113 ? -11.567 -14.788 -0.817 1.00 93.94 113 ALA A CA 1
ATOM 857 C C . ALA A 1 113 ? -11.955 -14.699 -2.302 1.00 93.94 113 ALA A C 1
ATOM 859 O O . ALA A 1 113 ? -11.179 -15.133 -3.148 1.00 93.94 113 ALA A O 1
ATOM 860 N N . SER A 1 114 ? -13.138 -14.166 -2.634 1.00 94.25 114 SER A N 1
ATOM 861 C CA . SER A 1 114 ? -13.583 -14.045 -4.027 1.00 94.25 114 SER A CA 1
ATOM 862 C C . SER A 1 114 ? -12.891 -12.894 -4.753 1.00 94.25 114 SER A C 1
ATOM 864 O O . SER A 1 114 ? -12.533 -13.022 -5.922 1.00 94.25 114 SER A O 1
ATOM 866 N N . THR A 1 115 ? -12.666 -11.785 -4.045 1.00 92.69 115 THR A N 1
ATOM 867 C CA . THR A 1 115 ? -11.976 -10.598 -4.565 1.00 92.69 115 THR A CA 1
ATOM 868 C C . THR A 1 115 ? -10.508 -10.521 -4.143 1.00 92.69 115 THR A C 1
ATOM 870 O O . THR A 1 115 ? -9.794 -9.633 -4.608 1.00 92.69 115 THR A O 1
AT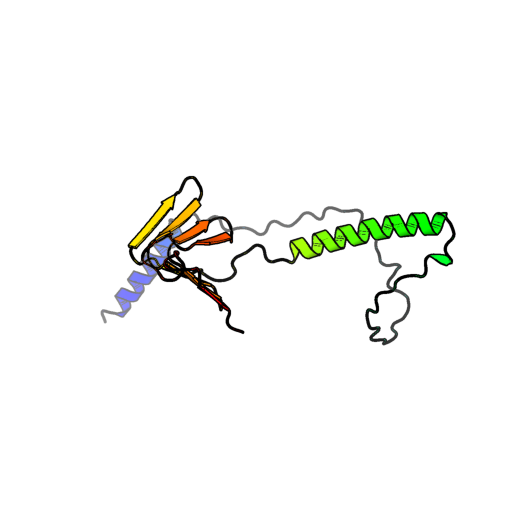OM 873 N N . GLY A 1 116 ? -10.064 -11.395 -3.234 1.00 92.56 116 GLY A N 1
ATOM 874 C CA . GLY A 1 116 ? -8.727 -11.349 -2.639 1.00 92.56 116 GLY A CA 1
ATOM 875 C C . GLY A 1 116 ? -8.499 -10.102 -1.778 1.00 92.56 116 GLY A C 1
ATOM 876 O O . GLY A 1 116 ? -7.357 -9.688 -1.590 1.00 92.56 116 GLY A O 1
ATOM 877 N N . THR A 1 117 ? -9.562 -9.453 -1.289 1.00 94.19 117 THR A N 1
ATOM 878 C CA . THR A 1 117 ? -9.469 -8.181 -0.554 1.00 94.19 117 THR A CA 1
ATOM 879 C C . THR A 1 117 ? -9.620 -8.401 0.948 1.00 94.19 117 THR A C 1
ATOM 881 O O . THR A 1 117 ? -10.580 -9.013 1.415 1.00 94.19 117 THR A O 1
ATOM 884 N N . ALA A 1 118 ? -8.674 -7.871 1.718 1.00 95.00 118 ALA A N 1
ATOM 885 C CA . ALA A 1 118 ? -8.733 -7.800 3.168 1.00 95.00 118 ALA A CA 1
ATOM 886 C C . ALA A 1 118 ? -9.219 -6.413 3.607 1.00 95.00 118 ALA A C 1
ATOM 888 O O . ALA A 1 118 ? -8.655 -5.388 3.216 1.00 95.00 118 ALA A O 1
ATOM 889 N N . TYR A 1 119 ? -10.249 -6.395 4.445 1.00 96.12 119 TYR A N 1
ATOM 890 C CA . TYR A 1 119 ? -10.826 -5.210 5.063 1.00 96.12 119 TYR A CA 1
ATOM 891 C C . TYR A 1 119 ? -10.463 -5.187 6.545 1.00 96.12 119 TYR A C 1
ATOM 893 O O . TYR A 1 119 ? -10.686 -6.161 7.261 1.00 96.12 119 TYR A O 1
ATOM 901 N N . LEU A 1 120 ? -9.903 -4.074 6.997 1.00 96.44 120 LEU A N 1
ATOM 902 C CA . LEU A 1 120 ? -9.474 -3.830 8.363 1.00 96.44 120 LEU A CA 1
ATOM 903 C C . LEU A 1 120 ? -10.286 -2.658 8.919 1.00 96.44 120 LEU A C 1
ATOM 905 O O . LEU A 1 120 ? -10.403 -1.609 8.271 1.00 96.44 120 LEU A O 1
ATOM 909 N N . TYR A 1 121 ? -10.852 -2.850 10.108 1.00 95.81 121 TYR A N 1
ATOM 910 C CA . TYR A 1 121 ? -11.746 -1.898 10.760 1.00 95.81 121 TYR A CA 1
ATOM 911 C C . TYR A 1 121 ? -11.286 -1.555 12.173 1.00 95.81 121 TYR A C 1
ATOM 913 O O . TYR A 1 121 ? -10.747 -2.397 12.895 1.00 95.81 121 TYR A O 1
ATOM 921 N N . GLY A 1 122 ? -11.555 -0.309 12.565 1.00 93.00 122 GLY A N 1
ATOM 922 C CA . GLY A 1 122 ? -11.273 0.227 13.889 1.00 93.00 122 GLY A CA 1
ATOM 923 C C . GLY A 1 122 ? -9.772 0.365 14.111 1.00 93.00 122 GLY A C 1
ATOM 924 O O . GLY A 1 122 ? -9.106 -0.592 14.478 1.00 93.00 122 GLY A O 1
ATOM 925 N N . GLY A 1 123 ? -9.211 1.554 13.893 1.00 93.50 123 GLY A N 1
ATOM 926 C CA . GLY A 1 123 ? -7.795 1.820 14.199 1.00 93.50 123 GLY A CA 1
ATOM 927 C C . GLY A 1 123 ? -6.796 0.884 13.497 1.00 93.50 123 GLY A C 1
ATOM 928 O O . GLY A 1 123 ? -5.865 0.375 14.123 1.00 93.50 123 GLY A O 1
ATOM 929 N N . SER A 1 124 ? -6.996 0.663 12.202 1.00 96.19 124 SER A N 1
ATOM 930 C CA . SER A 1 124 ? -6.165 -0.182 11.345 1.00 96.19 124 SER A CA 1
ATOM 931 C C . SER A 1 124 ? -4.759 0.389 11.155 1.00 96.19 124 SER A C 1
ATOM 933 O O . SER A 1 124 ? -4.591 1.592 10.941 1.00 96.19 124 SER A O 1
ATOM 935 N N . LYS A 1 125 ? -3.746 -0.481 11.180 1.00 95.88 125 LYS A N 1
ATOM 936 C CA . LYS A 1 125 ? -2.336 -0.140 10.955 1.00 95.88 125 LYS A CA 1
ATOM 937 C C . LYS A 1 125 ? -1.724 -1.076 9.926 1.00 95.88 125 LYS A C 1
ATOM 939 O O . LYS A 1 125 ? -1.906 -2.287 10.024 1.00 95.88 125 LYS A O 1
ATOM 944 N N . VAL A 1 126 ? -0.977 -0.514 8.983 1.00 94.88 126 VAL A N 1
ATOM 945 C CA . VAL A 1 126 ? -0.228 -1.246 7.960 1.00 94.88 126 VAL A CA 1
ATOM 946 C C . VAL A 1 126 ? 1.200 -0.717 7.934 1.00 94.88 126 VAL A C 1
ATOM 948 O O . VAL A 1 126 ? 1.424 0.467 7.688 1.00 94.88 126 VAL A O 1
ATOM 951 N N . ASP A 1 127 ? 2.150 -1.606 8.191 1.00 94.00 127 ASP A N 1
ATOM 952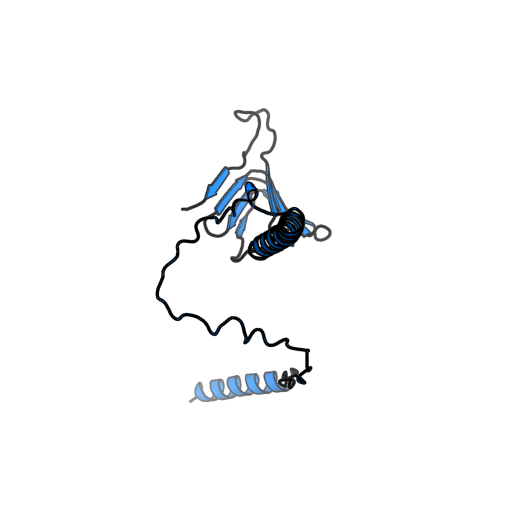 C CA . ASP A 1 127 ? 3.582 -1.342 8.166 1.00 94.00 127 ASP A CA 1
ATOM 953 C C . ASP A 1 127 ? 4.216 -2.102 6.988 1.00 94.00 127 ASP A C 1
ATOM 955 O O . ASP A 1 127 ? 4.033 -3.315 6.834 1.00 94.00 127 ASP A O 1
ATOM 959 N N . TYR A 1 128 ? 4.979 -1.385 6.165 1.00 91.88 128 TYR A N 1
ATOM 960 C CA . TYR A 1 128 ? 5.751 -1.936 5.053 1.00 91.88 128 TYR A CA 1
ATOM 961 C C . TYR A 1 128 ? 7.100 -1.226 4.965 1.00 91.88 128 TYR A C 1
ATOM 963 O O . TYR A 1 128 ? 7.143 -0.033 4.679 1.00 91.88 128 TYR A O 1
ATOM 971 N N . GLU A 1 129 ? 8.200 -1.944 5.198 1.00 91.00 129 GLU A N 1
ATOM 972 C CA . GLU A 1 129 ? 9.554 -1.368 5.235 1.00 91.00 129 GLU A CA 1
ATOM 973 C C . GLU A 1 129 ? 9.614 -0.116 6.136 1.00 91.00 129 GLU A C 1
ATOM 975 O O . GLU A 1 129 ? 9.418 -0.210 7.349 1.00 91.00 129 GLU A O 1
ATOM 980 N N . ASN A 1 130 ? 9.830 1.059 5.541 1.00 91.31 130 ASN A N 1
ATOM 981 C CA . ASN A 1 130 ? 9.913 2.345 6.232 1.00 91.31 130 ASN A CA 1
ATOM 982 C C . ASN A 1 130 ? 8.582 3.120 6.208 1.00 91.31 130 ASN A C 1
ATOM 984 O O . ASN A 1 130 ? 8.523 4.264 6.658 1.00 91.31 130 ASN A O 1
ATOM 988 N N . MET A 1 131 ? 7.519 2.536 5.658 1.00 92.00 131 MET A N 1
ATOM 989 C CA . MET A 1 131 ? 6.196 3.139 5.520 1.00 92.00 131 MET A CA 1
ATOM 990 C C . MET A 1 131 ? 5.270 2.647 6.630 1.00 92.00 131 MET A C 1
ATOM 992 O O . MET A 1 131 ? 5.143 1.445 6.861 1.00 92.00 131 MET A O 1
ATOM 996 N N . LYS A 1 132 ? 4.580 3.584 7.283 1.00 94.12 132 LYS A N 1
ATOM 997 C CA . LYS A 1 132 ? 3.531 3.297 8.266 1.00 94.12 132 LYS A CA 1
ATOM 998 C C . LYS A 1 132 ? 2.257 4.026 7.879 1.00 94.12 132 LYS A C 1
ATOM 1000 O O . LYS A 1 132 ? 2.276 5.239 7.654 1.00 94.12 132 LYS A O 1
ATOM 1005 N N . LEU A 1 133 ? 1.157 3.291 7.834 1.00 95.25 133 LEU A N 1
ATOM 1006 C CA . LEU A 1 133 ? -0.177 3.786 7.526 1.00 95.25 133 LEU A CA 1
ATOM 1007 C C . LEU A 1 133 ? -1.110 3.459 8.690 1.00 95.25 133 LEU A C 1
ATOM 1009 O O . LEU A 1 133 ? -1.244 2.296 9.055 1.00 95.25 133 LEU A O 1
ATOM 1013 N N . ALA A 1 134 ? -1.774 4.467 9.248 1.00 95.81 134 ALA A N 1
ATOM 1014 C CA . ALA A 1 134 ? -2.793 4.300 10.280 1.00 95.81 134 ALA A CA 1
ATOM 1015 C C . ALA A 1 134 ? -4.106 4.949 9.829 1.00 95.81 134 ALA A C 1
ATOM 1017 O O . ALA A 1 134 ? -4.098 6.087 9.371 1.00 95.81 134 ALA A O 1
ATOM 1018 N N . SER A 1 135 ? -5.237 4.251 9.935 1.00 96.19 135 SER A N 1
ATOM 1019 C CA . SER A 1 135 ? -6.556 4.800 9.586 1.00 96.19 135 SER A CA 1
ATOM 1020 C C . SER A 1 135 ? -7.686 4.009 10.239 1.00 96.19 135 SER A C 1
ATOM 1022 O O . SER A 1 135 ? -7.478 2.888 10.684 1.00 96.19 135 SER A O 1
ATOM 1024 N N . ASP A 1 136 ? -8.897 4.561 10.288 1.00 95.50 136 ASP A N 1
ATOM 1025 C CA . ASP A 1 136 ? -10.054 3.835 10.815 1.00 95.50 136 ASP A CA 1
ATOM 1026 C C . ASP A 1 136 ? -10.449 2.639 9.935 1.00 95.50 136 ASP A C 1
ATOM 1028 O O . ASP A 1 136 ? -10.643 1.534 10.443 1.00 95.50 136 ASP A O 1
ATOM 1032 N N . LYS A 1 137 ? -10.502 2.840 8.611 1.00 95.31 137 LYS A N 1
ATOM 1033 C CA . LYS A 1 137 ? -10.810 1.797 7.626 1.00 95.31 137 LYS A CA 1
ATOM 1034 C C . LYS A 1 137 ? -9.671 1.653 6.637 1.00 95.31 137 LYS A C 1
ATOM 1036 O O . LYS A 1 137 ? -9.288 2.623 5.982 1.00 95.31 137 LYS A O 1
ATOM 1041 N N . VAL A 1 138 ? -9.173 0.434 6.483 1.00 96.50 138 VAL A N 1
ATOM 1042 C CA . VAL A 1 138 ? -8.178 0.095 5.463 1.00 96.50 138 VAL A CA 1
ATOM 1043 C C . VAL A 1 138 ? -8.676 -1.099 4.669 1.00 96.50 138 VAL A C 1
ATOM 1045 O O . VAL A 1 138 ? -9.196 -2.056 5.228 1.00 96.50 138 VAL A O 1
ATOM 1048 N N . PHE A 1 139 ? -8.523 -1.045 3.355 1.00 94.88 139 PHE A N 1
ATOM 1049 C CA . PHE A 1 139 ? -8.780 -2.171 2.472 1.00 94.88 139 PHE A CA 1
ATOM 1050 C C . PHE A 1 139 ? -7.575 -2.356 1.571 1.00 94.88 139 PHE A C 1
ATOM 1052 O O . PHE A 1 139 ? -7.105 -1.414 0.927 1.00 94.88 139 PHE A O 1
ATOM 1059 N N . MET A 1 140 ? -7.071 -3.579 1.552 1.00 93.75 140 MET A N 1
ATOM 1060 C CA . MET A 1 140 ? -5.922 -3.972 0.757 1.00 93.75 140 MET A CA 1
ATOM 1061 C C . MET A 1 140 ? -6.278 -5.203 -0.049 1.00 93.75 140 MET A C 1
ATOM 1063 O O . MET A 1 140 ? -6.917 -6.123 0.454 1.00 93.75 140 MET A O 1
ATOM 1067 N N . ASN A 1 141 ? -5.869 -5.215 -1.304 1.00 92.38 141 ASN A N 1
ATOM 1068 C CA . ASN A 1 141 ? -5.939 -6.423 -2.100 1.00 92.38 141 ASN A CA 1
ATOM 1069 C C . ASN A 1 141 ? -4.666 -7.244 -1.822 1.00 92.38 141 ASN A C 1
ATOM 1071 O O . ASN A 1 141 ? -3.596 -6.669 -1.659 1.00 92.38 141 ASN A O 1
ATOM 1075 N N . LEU A 1 142 ? -4.780 -8.561 -1.662 1.00 88.38 142 LEU A N 1
ATOM 1076 C CA . LEU A 1 142 ? -3.633 -9.420 -1.342 1.00 88.38 142 LEU A CA 1
ATOM 1077 C C . LEU A 1 142 ? -2.875 -9.869 -2.598 1.00 88.38 142 LEU A C 1
ATOM 1079 O O . LEU A 1 142 ? -1.688 -10.178 -2.511 1.00 88.38 142 LEU A O 1
ATOM 1083 N N . ASP A 1 143 ? -3.538 -9.858 -3.756 1.00 86.44 143 ASP A N 1
ATOM 1084 C CA . ASP A 1 143 ? -2.942 -10.219 -5.046 1.00 86.44 143 ASP A CA 1
ATOM 1085 C C . ASP A 1 143 ? -2.229 -9.030 -5.709 1.00 86.44 143 ASP A C 1
ATOM 1087 O O . ASP A 1 143 ? -1.320 -9.205 -6.522 1.00 86.44 143 ASP A O 1
ATOM 1091 N N . SER A 1 144 ? -2.631 -7.804 -5.367 1.00 84.19 144 SER A N 1
ATOM 1092 C CA . SER A 1 144 ? -2.045 -6.562 -5.871 1.00 84.19 144 SER A CA 1
ATOM 1093 C C . SER A 1 144 ? -1.510 -5.700 -4.739 1.00 84.19 144 SER A C 1
ATOM 1095 O O . SER A 1 144 ? -2.081 -5.620 -3.663 1.00 84.19 144 SER A O 1
ATOM 1097 N N . SER A 1 145 ? -0.436 -4.964 -5.000 1.00 85.06 145 SER A N 1
ATOM 1098 C CA . SER A 1 145 ? 0.226 -4.087 -4.026 1.00 85.06 145 SER A CA 1
ATOM 1099 C C . SER A 1 145 ? -0.560 -2.796 -3.713 1.00 85.06 145 SER A C 1
ATOM 1101 O O . SER A 1 145 ? 0.036 -1.749 -3.462 1.00 85.06 145 SER A O 1
ATOM 1103 N N . LEU A 1 146 ? -1.894 -2.828 -3.796 1.00 87.94 146 LEU A N 1
ATOM 1104 C CA . LEU A 1 146 ? -2.774 -1.671 -3.657 1.00 87.94 146 LEU A CA 1
ATOM 1105 C C . LEU A 1 146 ? -3.442 -1.661 -2.281 1.00 87.94 146 LEU A C 1
ATOM 1107 O O . LEU A 1 146 ? -4.197 -2.565 -1.921 1.00 87.94 146 LEU A O 1
ATOM 1111 N N . VAL A 1 147 ? -3.206 -0.578 -1.541 1.00 92.25 147 VAL A N 1
ATOM 1112 C CA . VAL A 1 147 ? -3.805 -0.318 -0.230 1.00 92.25 147 VAL A CA 1
ATOM 1113 C C . VAL A 1 147 ? -4.560 0.999 -0.290 1.00 92.25 147 VAL A C 1
ATOM 1115 O O . VAL A 1 147 ? -4.040 2.005 -0.774 1.00 92.25 147 VAL A O 1
ATOM 1118 N N . ARG A 1 148 ? -5.792 1.011 0.218 1.00 94.31 148 ARG A N 1
ATOM 1119 C CA . ARG A 1 148 ? -6.612 2.217 0.320 1.00 94.31 148 ARG A CA 1
ATOM 1120 C C . ARG A 1 148 ? -7.078 2.395 1.759 1.00 94.31 148 ARG A C 1
ATOM 1122 O O . ARG A 1 148 ? -7.514 1.447 2.402 1.00 94.31 148 ARG A O 1
ATOM 1129 N N . ALA A 1 149 ? -6.959 3.620 2.255 1.00 95.38 149 ALA A N 1
ATOM 1130 C CA . ALA A 1 149 ? -7.281 3.981 3.627 1.00 95.38 149 ALA A CA 1
ATOM 1131 C C . ALA A 1 149 ? -8.246 5.160 3.656 1.00 95.38 149 ALA A C 1
ATOM 1133 O O . ALA A 1 149 ? -8.093 6.122 2.900 1.00 95.38 149 ALA A O 1
ATOM 1134 N N . THR A 1 150 ? -9.243 5.078 4.525 1.00 94.75 150 THR A N 1
ATOM 1135 C CA . THR A 1 150 ? -10.298 6.078 4.665 1.00 94.75 150 THR A CA 1
ATOM 1136 C C . THR A 1 150 ? -10.690 6.209 6.128 1.00 94.75 150 THR A C 1
ATOM 1138 O O . THR A 1 150 ? -10.803 5.211 6.835 1.00 94.75 150 THR A O 1
ATOM 1141 N N . GLY A 1 151 ? -10.963 7.434 6.570 1.00 93.00 151 GLY A N 1
ATOM 1142 C CA . GLY A 1 151 ? -11.634 7.642 7.850 1.00 93.00 151 GLY A CA 1
ATOM 1143 C C . GLY A 1 151 ? -13.126 7.316 7.762 1.00 93.00 151 GLY A C 1
ATOM 1144 O O . GLY A 1 151 ? -13.694 7.221 6.670 1.00 93.00 151 GLY A O 1
ATOM 1145 N N . THR A 1 152 ? -13.771 7.169 8.913 1.00 91.69 152 THR A N 1
ATOM 1146 C CA . THR A 1 152 ? -15.226 7.002 9.000 1.00 91.69 152 THR A CA 1
ATOM 1147 C C . THR A 1 152 ? -15.877 8.356 9.261 1.00 91.69 152 THR A C 1
ATOM 1149 O O . THR A 1 152 ? -15.421 9.063 10.156 1.00 91.69 152 THR A O 1
ATOM 1152 N N . PRO A 1 153 ? -16.921 8.751 8.513 1.00 91.25 153 PRO A N 1
ATOM 1153 C CA . PRO A 1 153 ? -17.653 9.975 8.818 1.00 91.25 153 PRO A CA 1
ATOM 1154 C C . PRO A 1 153 ? -18.301 9.873 10.205 1.00 91.25 153 PRO A C 1
ATOM 1156 O O . PRO A 1 153 ? -19.022 8.916 10.481 1.00 91.25 153 PRO A O 1
ATOM 1159 N N . ASP A 1 154 ? -18.032 10.854 11.061 1.00 90.12 154 ASP A N 1
ATOM 1160 C CA . ASP A 1 154 ? -18.541 10.937 12.430 1.00 90.12 154 ASP A CA 1
ATOM 1161 C C . ASP A 1 154 ? -18.815 12.406 12.763 1.00 90.12 154 ASP A C 1
ATOM 1163 O O . ASP A 1 154 ? -17.910 13.238 12.737 1.00 90.12 154 ASP A O 1
ATOM 1167 N N . SER A 1 155 ? -20.073 12.735 13.057 1.00 88.88 155 SER A N 1
ATOM 1168 C CA . SER A 1 155 ? -20.508 14.100 13.368 1.00 88.88 155 SER A CA 1
ATOM 1169 C C . SER A 1 155 ? -20.012 14.615 14.720 1.00 88.88 155 SER A C 1
ATOM 1171 O O . SER A 1 155 ? -20.150 15.804 14.994 1.00 88.88 155 SER A O 1
ATOM 1173 N N . THR A 1 156 ? -19.490 13.737 15.579 1.00 88.25 156 THR A N 1
ATOM 1174 C CA . THR A 1 156 ? -18.994 14.091 16.917 1.00 88.25 156 THR A CA 1
ATOM 1175 C C . THR A 1 156 ? -17.502 14.435 16.940 1.00 88.25 156 THR A C 1
ATOM 1177 O O . THR A 1 156 ? -17.032 15.046 17.895 1.00 88.25 156 THR A O 1
ATOM 1180 N N . GLU A 1 157 ? -16.767 14.086 15.882 1.00 83.94 157 GLU A N 1
ATOM 1181 C CA . GLU A 1 157 ? -15.318 14.276 15.760 1.00 83.94 157 GLU A CA 1
ATOM 1182 C C . GLU A 1 157 ? -14.953 15.626 15.124 1.00 83.94 157 GLU A C 1
ATOM 1184 O O . GLU A 1 157 ? -15.653 16.149 14.247 1.00 83.94 157 GLU A O 1
ATOM 1189 N N . GLU A 1 158 ? -13.806 16.184 15.521 1.00 78.31 158 GLU A N 1
ATOM 1190 C CA . GLU A 1 158 ? -13.325 17.463 14.996 1.00 78.31 158 GLU A CA 1
ATOM 1191 C C . GLU A 1 158 ? -12.970 17.332 13.501 1.00 78.31 158 GLU A C 1
ATOM 1193 O O . GLU A 1 158 ? -12.039 16.639 13.076 1.00 78.31 158 GLU A O 1
ATOM 1198 N N . GLY A 1 159 ? -13.767 17.989 12.656 1.00 79.75 159 GLY A N 1
ATOM 1199 C CA . GLY A 1 159 ? -13.661 17.869 11.203 1.00 79.75 159 GLY A CA 1
ATOM 1200 C C . GLY A 1 159 ? -14.399 16.667 10.606 1.00 79.75 159 GLY A C 1
ATOM 1201 O O . GLY A 1 159 ? -14.040 16.253 9.501 1.00 79.75 159 GLY A O 1
ATOM 1202 N N . GLY A 1 160 ? -15.398 16.121 11.310 1.00 88.25 160 GLY A N 1
ATOM 1203 C CA . GLY A 1 160 ? -16.465 15.277 10.755 1.00 88.25 160 GLY A CA 1
ATOM 1204 C C . GLY A 1 160 ? -16.048 13.876 10.297 1.00 88.25 160 GLY A C 1
ATOM 1205 O O . GLY A 1 160 ? -16.847 13.155 9.701 1.00 88.25 160 GLY A O 1
ATOM 1206 N N . ILE A 1 161 ? -14.782 13.505 10.497 1.00 91.19 161 ILE A N 1
ATOM 1207 C CA . ILE A 1 161 ? -14.203 12.242 10.038 1.00 91.19 161 ILE A CA 1
ATOM 1208 C C . ILE A 1 161 ? -13.303 11.697 11.142 1.00 91.19 161 ILE A C 1
ATOM 1210 O O . ILE A 1 161 ? -12.236 12.253 11.413 1.00 91.19 161 ILE A O 1
ATOM 1214 N N . LYS A 1 162 ? -13.710 10.563 11.705 1.00 91.19 162 LYS A N 1
ATOM 1215 C CA . LYS A 1 162 ? -12.958 9.768 12.667 1.00 91.19 162 LYS A CA 1
ATOM 1216 C C . LYS A 1 162 ? -11.826 8.999 11.993 1.00 91.19 162 LYS A C 1
ATOM 1218 O O . LYS A 1 162 ? -12.009 8.403 10.928 1.00 91.19 162 LYS A O 1
ATOM 1223 N N . GLY A 1 163 ? -10.659 8.981 12.640 1.00 90.69 163 GLY A N 1
ATOM 1224 C CA . GLY A 1 163 ? -9.507 8.163 12.239 1.00 90.69 163 GLY A CA 1
ATOM 1225 C C . GLY A 1 163 ? -9.050 8.411 10.797 1.00 90.69 163 GLY A C 1
ATOM 1226 O O . GLY A 1 163 ? -8.905 7.479 9.995 1.00 90.69 163 GLY A O 1
ATOM 1227 N N . LYS A 1 164 ? -8.835 9.692 10.469 1.00 93.69 164 LYS A N 1
ATOM 1228 C CA . LYS A 1 164 ? -8.268 10.135 9.189 1.00 93.69 164 LYS A CA 1
ATOM 1229 C C . LYS A 1 164 ? -6.976 9.364 8.876 1.00 93.69 164 LYS A C 1
ATOM 1231 O O . LYS A 1 164 ? -6.196 9.104 9.792 1.00 93.69 164 LYS A O 1
ATOM 1236 N N . PRO A 1 165 ? -6.743 8.992 7.606 1.00 95.12 165 PRO A N 1
ATOM 1237 C CA . PRO A 1 165 ? -5.550 8.251 7.231 1.00 95.12 165 PRO A CA 1
ATOM 1238 C C . PRO A 1 165 ? -4.295 9.091 7.479 1.00 95.12 165 PRO A C 1
ATOM 1240 O O . PRO A 1 165 ? -4.133 10.169 6.909 1.00 95.12 165 PRO A O 1
ATOM 1243 N N . LEU A 1 166 ? -3.405 8.579 8.323 1.00 94.38 166 LEU A N 1
ATOM 1244 C CA . LEU A 1 166 ? -2.086 9.129 8.588 1.00 94.38 166 LEU A CA 1
ATOM 1245 C C . LEU A 1 166 ? -1.045 8.232 7.925 1.00 94.38 166 LEU A C 1
ATOM 1247 O O . LEU A 1 166 ? -0.911 7.058 8.269 1.00 94.38 166 LEU A O 1
ATOM 1251 N N . PHE A 1 167 ? -0.309 8.802 6.979 1.00 94.38 167 PHE A N 1
ATOM 1252 C CA . PHE A 1 167 ? 0.774 8.129 6.279 1.00 94.38 167 PHE A CA 1
ATOM 1253 C C . PHE A 1 167 ? 2.111 8.758 6.664 1.00 94.38 167 PHE A C 1
ATOM 1255 O O . PHE A 1 167 ? 2.268 9.978 6.615 1.00 94.38 167 PHE A O 1
ATOM 1262 N N . THR A 1 168 ? 3.077 7.921 7.034 1.00 94.50 168 THR A N 1
ATOM 1263 C CA . THR A 1 168 ? 4.443 8.342 7.358 1.00 94.50 168 THR A CA 1
ATOM 1264 C C . THR A 1 168 ? 5.447 7.460 6.635 1.00 94.50 168 THR A C 1
ATOM 1266 O O . THR A 1 168 ? 5.241 6.254 6.507 1.00 94.50 168 THR A O 1
ATOM 1269 N N . MET A 1 169 ? 6.533 8.067 6.161 1.00 90.56 169 MET A N 1
ATOM 1270 C CA . MET A 1 169 ? 7.614 7.385 5.459 1.00 90.56 169 MET A CA 1
ATOM 1271 C C . MET A 1 169 ? 8.948 7.791 6.089 1.00 90.56 169 MET A C 1
ATOM 1273 O O . MET A 1 169 ? 9.253 8.981 6.187 1.00 90.56 169 MET A O 1
ATOM 1277 N N . GLY A 1 170 ? 9.713 6.806 6.557 1.00 79.81 170 GLY A N 1
ATOM 1278 C CA . GLY A 1 170 ? 11.085 6.985 7.026 1.00 79.81 170 GLY A CA 1
ATOM 1279 C C . GLY A 1 170 ? 12.015 7.311 5.858 1.00 79.81 170 GLY A C 1
ATOM 1280 O O . GLY A 1 170 ? 11.864 6.736 4.779 1.00 79.81 170 GLY A O 1
ATOM 1281 N N . LYS A 1 171 ? 12.928 8.264 6.073 1.00 64.94 171 LYS A N 1
ATOM 1282 C CA . LYS A 1 171 ? 13.967 8.642 5.104 1.00 64.94 171 LYS A CA 1
ATOM 1283 C C . LYS A 1 171 ? 15.008 7.546 4.921 1.00 64.94 171 LYS A C 1
ATOM 1285 O O . LYS A 1 171 ? 15.264 6.822 5.907 1.00 64.94 171 LYS A O 1
#

Foldseek 3Di:
DPPVVVVVVVVVVVVVVVVPDPDPDDDDDDDDDDPDVPPPPVVPPPDDPDDDPDDPDPCPPPLPPDDPVRNVVVVVVVVVVVVVVVVVVVVPPPQDQPDDKDKDADPDWDADPVQQKIKHAQFIWIDGDQKIKTFRIKMDRPVGPDIDHAFPQDPVDDPRTHGGIDMDGDD

pLDDT: mean 76.43, std 19.66, range [34.91, 96.5]

Sequence (171 aa):
MRNKSIILLLSFVIVCAMASVRMPVPQPKKAKKVKGNVIAVDSLLRGNAGNDEKKVEGNAQDTTKMDSLQLAIYHHNKAIDDSIRADSIMKSRSNGINSPVTYSAQDSLVYDASTGTAYLYGGSKVDYENMKLASDKVFMNLDSSLVRATGTPDSTEEGGIKGKPLFTMGK